Protein AF-A0A7C3CWX7-F1 (afdb_monomer)

Nearest PDB structures (foldseek):
  6ijf-assembly1_A  TM=6.729E-01  e=1.160E-02  Agrobacterium tumefaciens

Radius of gyration: 25.54 Å; Cα contacts (8 Å, |Δi|>4): 109; chains: 1; bounding box: 29×78×68 Å

Sequence (127 aa):
MKTLGSKLLATCVVAGALAASPVQAANEISSYSVKDLLGSCMEGANDAREGAIDELVCDQYIRGVTDAVIALEMDKGLCLPKADDARSGDLSRAFIKWVYEDFERRSLPAGRGVMEMLMDKFACPAK

Foldseek 3Di:
DDDDDDDDDDDDDPPPDPPVDPVVVVPPLDPAFLLNLLVLLVLLVDPHPCNVVSVVVNL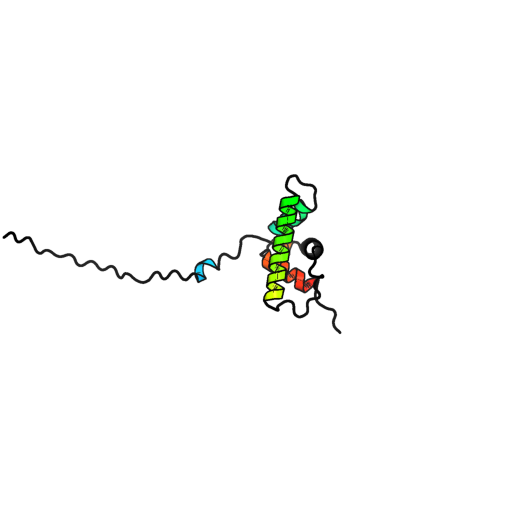CVLVVLVVVCVVVVVCVQFQADDPDPCRSVVLSVLLNVQCVVDVVRRGHHNSVSSVVSRCVPGGDDDD

Secondary structure (DSSP, 8-state):
---------------------GGGGGG---S-BHHHHHHHHHHTTTT-TTHHHHHHHHHHHHHHHHHHHHHTTTTTTB-PPPSSTHHHHHHHHHHHHHHHH-GGGGGSBHHHHHHHHHHHHSBPPP-

Mean predicted aligned error: 12.3 Å

Structure (mmCIF, N/CA/C/O backbone):
data_AF-A0A7C3CWX7-F1
#
_entry.id   AF-A0A7C3CWX7-F1
#
loop_
_atom_site.group_PDB
_atom_site.id
_atom_site.type_symbol
_atom_site.label_atom_id
_atom_site.label_alt_id
_atom_site.label_comp_id
_atom_site.label_asym_id
_atom_site.label_entity_id
_atom_site.label_seq_id
_atom_site.pdbx_PDB_ins_code
_atom_site.Cartn_x
_atom_site.Cartn_y
_atom_site.Cartn_z
_atom_site.occupancy
_atom_site.B_iso_or_equiv
_atom_site.auth_seq_id
_atom_site.auth_comp_id
_atom_site.auth_asym_id
_atom_site.auth_atom_id
_atom_site.pdbx_PDB_model_num
ATOM 1 N N . MET A 1 1 ? -15.930 -64.089 -46.802 1.00 44.16 1 MET A N 1
ATOM 2 C CA . MET A 1 1 ? -14.908 -64.965 -46.184 1.00 44.16 1 MET A CA 1
ATOM 3 C C . MET A 1 1 ? -13.562 -64.261 -46.209 1.00 44.16 1 MET A C 1
ATOM 5 O O . MET A 1 1 ? -13.069 -64.005 -47.298 1.00 44.16 1 MET A O 1
ATOM 9 N N . LYS A 1 2 ? -13.013 -63.930 -45.034 1.00 38.97 2 LYS A N 1
ATOM 10 C CA . LYS A 1 2 ? -11.575 -63.868 -44.708 1.00 38.97 2 LYS A CA 1
ATOM 11 C C . LYS A 1 2 ? -11.458 -63.519 -43.221 1.00 38.97 2 LYS A C 1
ATOM 13 O O . LYS A 1 2 ? -11.711 -62.394 -42.811 1.00 38.97 2 LYS A O 1
ATOM 18 N N . THR A 1 3 ? -11.166 -64.542 -42.431 1.00 42.62 3 THR A N 1
ATOM 19 C CA . THR A 1 3 ? -10.856 -64.499 -41.003 1.00 42.62 3 THR A CA 1
ATOM 20 C C . THR A 1 3 ? -9.369 -64.201 -40.817 1.00 42.62 3 THR A C 1
ATOM 22 O O . THR A 1 3 ? -8.524 -64.966 -41.268 1.00 42.62 3 THR A O 1
ATOM 25 N N . LEU A 1 4 ? -9.055 -63.113 -40.122 1.00 48.34 4 LEU A N 1
ATOM 26 C CA . LEU A 1 4 ? -7.789 -62.859 -39.428 1.00 48.34 4 LEU A CA 1
ATOM 27 C C . LEU A 1 4 ? -8.209 -62.229 -38.094 1.00 48.34 4 LEU A C 1
ATOM 29 O O . LEU A 1 4 ? -9.064 -61.357 -38.090 1.00 48.34 4 LEU A O 1
ATOM 33 N N . GLY A 1 5 ? -7.730 -62.595 -36.920 1.00 38.94 5 GLY A N 1
ATOM 34 C CA . GLY A 1 5 ? -6.618 -63.434 -36.515 1.00 38.94 5 GLY A CA 1
ATOM 35 C C . GLY A 1 5 ? -6.373 -63.019 -35.068 1.00 38.94 5 GLY A C 1
ATOM 36 O O . GLY A 1 5 ? -6.011 -61.877 -34.809 1.00 38.94 5 GLY A O 1
ATOM 37 N N . SER A 1 6 ? -6.686 -63.904 -34.126 1.00 49.53 6 SER A N 1
ATOM 38 C CA . SER A 1 6 ? -6.530 -63.658 -32.693 1.00 49.53 6 SER A CA 1
ATOM 39 C C . SER A 1 6 ? -5.045 -63.634 -32.332 1.00 49.53 6 SER A C 1
ATOM 41 O O . SER A 1 6 ? -4.347 -64.594 -32.661 1.00 49.53 6 SER A O 1
ATOM 43 N N . LYS A 1 7 ? -4.573 -62.573 -31.664 1.00 50.72 7 LYS A N 1
ATOM 44 C CA . LYS A 1 7 ? -3.425 -62.590 -30.742 1.00 50.72 7 LYS A CA 1
ATOM 45 C C . LYS A 1 7 ? -3.435 -61.343 -29.845 1.00 50.72 7 LYS A C 1
ATOM 47 O O . LYS A 1 7 ? -3.640 -60.228 -30.308 1.00 50.72 7 LYS A O 1
ATOM 52 N N . LEU A 1 8 ? -3.260 -61.623 -28.555 1.00 49.69 8 LEU A N 1
ATOM 53 C CA . LEU A 1 8 ? -3.287 -60.763 -27.372 1.00 49.69 8 LEU A CA 1
ATOM 54 C C . LEU A 1 8 ? -2.468 -59.468 -27.483 1.00 49.69 8 LEU A C 1
ATOM 56 O O . LEU A 1 8 ? -1.374 -59.491 -28.036 1.00 49.69 8 LEU A O 1
ATOM 60 N N . LEU A 1 9 ? -2.904 -58.436 -26.749 1.00 51.16 9 LEU A N 1
ATOM 61 C CA . LEU A 1 9 ? -2.094 -57.812 -25.691 1.00 51.16 9 LEU A CA 1
ATOM 62 C C . LEU A 1 9 ? -2.991 -56.970 -24.773 1.00 51.16 9 LEU A C 1
ATOM 64 O O . LEU A 1 9 ? -3.522 -55.932 -25.157 1.00 51.16 9 LEU A O 1
ATOM 68 N N . ALA A 1 10 ? -3.172 -57.470 -23.552 1.00 54.16 10 ALA A N 1
ATOM 69 C CA . ALA A 1 10 ? -3.658 -56.696 -22.427 1.00 54.16 10 ALA A CA 1
ATOM 70 C C . ALA A 1 10 ? -2.518 -55.790 -21.947 1.00 54.16 10 ALA A C 1
ATOM 72 O O . ALA A 1 10 ? -1.477 -56.296 -21.531 1.00 54.16 10 ALA A O 1
ATOM 73 N N . THR A 1 11 ? -2.735 -54.476 -21.964 1.00 50.91 11 THR A N 1
ATOM 74 C CA . THR A 1 11 ? -1.889 -53.519 -21.247 1.00 50.91 11 THR A CA 1
ATOM 75 C C . THR A 1 11 ? -2.793 -52.495 -20.575 1.00 50.91 11 THR A C 1
ATOM 77 O O . THR A 1 11 ? -3.509 -51.745 -21.235 1.00 50.91 11 THR A O 1
ATOM 80 N N . CYS A 1 12 ? -2.786 -52.519 -19.244 1.00 50.12 12 CYS A N 1
ATOM 81 C CA . CYS A 1 12 ? -3.441 -51.555 -18.376 1.00 50.12 12 CYS A CA 1
ATOM 82 C C . CYS A 1 12 ? -2.984 -50.126 -18.687 1.00 50.12 12 CYS A C 1
ATOM 84 O O . CYS A 1 12 ? -1.791 -49.841 -18.620 1.00 50.12 12 CYS A O 1
ATOM 86 N N . VAL A 1 13 ? -3.931 -49.207 -18.863 1.00 50.81 13 VAL A N 1
ATOM 87 C CA . VAL A 1 13 ? -3.755 -47.830 -18.397 1.00 50.81 13 VAL A CA 1
ATOM 88 C C . VAL A 1 13 ? -4.991 -47.490 -17.582 1.00 50.81 13 VAL A C 1
ATOM 90 O O . VAL A 1 13 ? -6.083 -47.297 -18.110 1.00 50.81 13 VAL A O 1
ATOM 93 N N . VAL A 1 14 ? -4.811 -47.479 -16.264 1.00 53.41 14 VAL A N 1
ATOM 94 C CA . VAL A 1 14 ? -5.738 -46.837 -15.338 1.00 53.41 14 VAL A CA 1
ATOM 95 C C . VAL A 1 14 ? -5.737 -45.360 -15.722 1.00 53.41 14 VAL A C 1
ATOM 97 O O . VAL A 1 14 ? -4.777 -44.650 -15.434 1.00 53.41 14 VAL A O 1
ATOM 100 N N . ALA A 1 15 ? -6.779 -44.898 -16.414 1.00 52.50 15 ALA A N 1
ATOM 101 C CA . ALA A 1 15 ? -7.043 -43.476 -16.599 1.00 52.50 15 ALA A CA 1
ATOM 102 C C . ALA A 1 15 ? -7.540 -42.911 -15.258 1.00 52.50 15 ALA A C 1
ATOM 104 O O . ALA A 1 15 ? -8.724 -42.654 -15.053 1.00 52.50 15 ALA A O 1
ATOM 105 N N . GLY A 1 16 ? -6.615 -42.836 -14.300 1.00 47.34 16 GLY A N 1
ATOM 106 C CA . GLY A 1 16 ? -6.794 -42.163 -13.028 1.00 47.34 16 GLY A CA 1
ATOM 107 C C . GLY A 1 16 ? -6.897 -40.667 -13.280 1.00 47.34 16 GLY A C 1
ATOM 108 O O . GLY A 1 16 ? -6.064 -40.081 -13.967 1.00 47.34 16 GLY A O 1
ATOM 109 N N . ALA A 1 17 ? -7.968 -40.093 -12.748 1.00 55.59 17 ALA A N 1
ATOM 110 C CA . ALA A 1 17 ? -8.336 -38.694 -12.804 1.00 55.59 17 ALA A CA 1
ATOM 111 C C . ALA A 1 17 ? -7.153 -37.722 -12.652 1.00 55.59 17 ALA A C 1
ATOM 113 O O . ALA A 1 17 ? -6.474 -37.704 -11.628 1.00 55.59 17 ALA A O 1
ATOM 114 N N . LEU A 1 18 ? -7.012 -36.820 -13.621 1.00 49.81 18 LEU A N 1
ATOM 115 C CA . LEU A 1 18 ? -6.449 -35.494 -13.390 1.00 49.81 18 LEU A CA 1
ATOM 116 C C . LEU A 1 18 ? -7.595 -34.491 -13.500 1.00 49.81 18 LEU A C 1
ATOM 118 O O . LEU A 1 18 ? -7.719 -33.745 -14.466 1.00 49.81 18 LEU A O 1
ATOM 122 N N . ALA A 1 19 ? -8.467 -34.504 -12.491 1.00 53.00 19 ALA A N 1
ATOM 123 C CA . ALA A 1 19 ? -9.223 -33.312 -12.152 1.00 53.00 19 ALA A CA 1
ATOM 124 C C . ALA A 1 19 ? -8.200 -32.303 -11.613 1.00 53.00 19 ALA A C 1
ATOM 126 O O . ALA A 1 19 ? -7.874 -32.303 -10.428 1.00 53.00 19 ALA A O 1
ATOM 127 N N . ALA A 1 20 ? -7.613 -31.511 -12.509 1.00 51.25 20 ALA A N 1
ATOM 128 C CA . ALA A 1 20 ? -6.842 -30.344 -12.121 1.00 51.25 20 ALA A CA 1
ATOM 129 C C . ALA A 1 20 ? -7.819 -29.359 -11.470 1.00 51.25 20 ALA A C 1
ATOM 131 O O . ALA A 1 20 ? -8.546 -28.633 -12.147 1.00 51.25 20 ALA A O 1
ATOM 132 N N . SER A 1 21 ? -7.898 -29.410 -10.143 1.00 51.78 21 SER A N 1
ATOM 133 C CA . SER A 1 21 ? -8.645 -28.450 -9.346 1.00 51.78 21 SER A CA 1
ATOM 134 C C . SER A 1 21 ? -8.143 -27.035 -9.672 1.00 51.78 21 SER A C 1
ATOM 136 O O . SER A 1 21 ? -6.937 -26.796 -9.571 1.00 51.78 21 SER A O 1
ATOM 138 N N . PRO A 1 22 ? -9.022 -26.062 -9.979 1.00 55.78 22 PRO A N 1
ATOM 139 C CA . PRO A 1 22 ? -8.624 -24.662 -10.182 1.00 55.78 22 PRO A CA 1
ATOM 140 C C . PRO A 1 22 ? -7.982 -24.035 -8.928 1.00 55.78 22 PRO A C 1
ATOM 142 O O . PRO A 1 22 ? -7.383 -22.969 -8.995 1.00 55.78 22 PRO A O 1
ATOM 145 N N . VAL A 1 23 ? -8.055 -24.727 -7.788 1.00 50.06 23 VAL A N 1
ATOM 146 C CA . VAL A 1 23 ? -7.429 -24.355 -6.515 1.00 50.06 23 VAL A CA 1
ATOM 147 C C . VAL A 1 23 ? -5.894 -24.383 -6.576 1.00 50.06 23 VAL A C 1
ATOM 149 O O . VAL A 1 23 ? -5.256 -23.595 -5.885 1.00 50.06 23 VAL A O 1
ATOM 152 N N . GLN A 1 24 ? -5.272 -25.217 -7.421 1.00 43.84 24 GLN A N 1
ATOM 153 C CA . GLN A 1 24 ? -3.803 -25.274 -7.508 1.00 43.84 24 GLN A CA 1
ATOM 154 C C . GLN A 1 24 ? -3.169 -24.042 -8.181 1.00 43.84 24 GLN A C 1
ATOM 156 O O . GLN A 1 24 ? -1.980 -23.812 -7.992 1.00 43.84 24 GLN A O 1
ATOM 161 N N . ALA A 1 25 ? -3.939 -23.230 -8.915 1.00 48.31 25 ALA A N 1
ATOM 162 C CA . ALA A 1 25 ? -3.448 -21.991 -9.527 1.00 48.31 25 ALA A CA 1
ATOM 163 C C . ALA A 1 25 ? -3.489 -20.780 -8.573 1.00 48.31 25 ALA A C 1
ATOM 165 O O . ALA A 1 25 ? -2.925 -19.737 -8.883 1.00 48.31 25 ALA A O 1
ATOM 166 N N . ALA A 1 26 ? -4.134 -20.908 -7.408 1.00 47.81 26 ALA A N 1
ATOM 167 C CA . ALA A 1 26 ? -4.262 -19.822 -6.436 1.00 47.81 26 ALA A CA 1
ATOM 168 C C . ALA A 1 26 ? -3.060 -19.700 -5.477 1.00 47.81 26 ALA A C 1
ATOM 170 O O . ALA A 1 26 ? -3.045 -18.801 -4.641 1.00 47.81 26 ALA A O 1
ATOM 171 N N . ASN A 1 27 ? -2.072 -20.603 -5.566 1.00 43.38 27 ASN A N 1
ATOM 172 C CA . ASN A 1 27 ? -0.959 -20.683 -4.611 1.00 43.38 27 ASN A CA 1
ATOM 173 C C . ASN A 1 27 ? 0.363 -20.071 -5.115 1.00 43.38 27 ASN A C 1
ATOM 175 O O . ASN A 1 27 ? 1.362 -20.100 -4.400 1.00 43.38 27 ASN A O 1
ATOM 179 N N . GLU A 1 28 ? 0.374 -19.486 -6.315 1.00 48.59 28 GLU A N 1
ATOM 180 C CA . GLU A 1 28 ? 1.396 -18.511 -6.707 1.00 48.59 28 GLU A CA 1
ATOM 181 C C . GLU A 1 28 ? 1.045 -17.199 -5.989 1.00 48.59 28 GLU A C 1
ATOM 183 O O . GLU A 1 28 ? 0.368 -16.324 -6.529 1.00 48.59 28 GLU A O 1
ATOM 188 N N . ILE A 1 29 ? 1.427 -17.099 -4.711 1.00 55.47 29 ILE A N 1
ATOM 189 C CA . ILE A 1 29 ? 1.444 -15.830 -3.979 1.00 55.47 29 ILE A CA 1
ATOM 190 C C . ILE A 1 29 ? 2.275 -14.883 -4.843 1.00 55.47 29 ILE A C 1
ATOM 192 O O . ILE A 1 29 ? 3.481 -15.080 -4.960 1.00 55.47 29 ILE A O 1
ATOM 196 N N . SER A 1 30 ? 1.601 -13.940 -5.510 1.00 66.94 30 SER A N 1
ATOM 197 C CA . SER A 1 30 ? 2.183 -13.013 -6.482 1.00 66.94 30 SER A CA 1
ATOM 198 C C . SER A 1 30 ? 3.601 -12.601 -6.088 1.00 66.94 30 SER A C 1
ATOM 200 O O . SER A 1 30 ? 3.812 -12.104 -4.981 1.00 66.94 30 SER A O 1
ATOM 202 N N . SER A 1 31 ? 4.565 -12.769 -6.998 1.00 81.50 31 SER A N 1
ATOM 203 C CA . SER A 1 31 ? 5.941 -12.297 -6.801 1.00 81.50 31 SER A CA 1
ATOM 204 C C . SER A 1 31 ? 6.033 -10.772 -6.674 1.00 81.50 31 SER A C 1
ATOM 206 O O . SER A 1 31 ? 7.114 -10.250 -6.423 1.00 81.50 31 SER A O 1
ATOM 208 N N . TYR A 1 32 ? 4.915 -10.062 -6.871 1.00 92.56 32 TYR A N 1
ATOM 209 C CA . TYR A 1 32 ? 4.814 -8.620 -6.734 1.00 92.56 32 TYR A CA 1
ATOM 210 C C . TYR A 1 32 ? 4.919 -8.204 -5.263 1.00 92.56 32 TYR A C 1
ATOM 212 O O . TYR A 1 32 ? 4.023 -8.436 -4.440 1.00 92.56 32 TYR A O 1
ATOM 220 N N . SER A 1 33 ? 6.048 -7.592 -4.934 1.00 96.44 33 SER A N 1
ATOM 221 C CA . SER A 1 33 ? 6.440 -7.227 -3.578 1.00 96.44 33 SER A CA 1
ATOM 222 C C . SER A 1 33 ? 6.149 -5.761 -3.259 1.00 96.44 33 SER A C 1
ATOM 224 O O . SER A 1 33 ? 5.931 -4.928 -4.140 1.00 96.44 33 SER A O 1
ATOM 226 N N . VAL A 1 34 ? 6.203 -5.409 -1.974 1.00 97.19 34 VAL A N 1
ATOM 227 C CA . VAL A 1 34 ? 6.176 -4.015 -1.508 1.00 97.19 34 VAL A CA 1
ATOM 228 C C . VAL A 1 34 ? 7.274 -3.188 -2.172 1.00 97.19 34 VAL A C 1
ATOM 230 O O . VAL A 1 34 ? 7.052 -2.016 -2.456 1.00 97.19 34 VAL A O 1
ATOM 233 N N . LYS A 1 35 ? 8.444 -3.777 -2.451 1.00 96.50 35 LYS A N 1
ATOM 234 C CA . LYS A 1 35 ? 9.516 -3.105 -3.193 1.00 96.50 35 LYS A CA 1
ATOM 235 C C . LYS A 1 35 ? 9.076 -2.708 -4.605 1.00 96.50 35 LYS A C 1
ATOM 237 O O . LYS A 1 35 ? 9.362 -1.587 -5.017 1.00 96.50 35 LYS A O 1
ATOM 242 N N . ASP A 1 36 ? 8.404 -3.606 -5.319 1.00 95.44 36 ASP A N 1
ATOM 243 C CA . ASP A 1 36 ? 7.967 -3.368 -6.701 1.00 95.44 36 ASP A CA 1
ATOM 244 C C . ASP A 1 36 ? 6.875 -2.292 -6.748 1.00 95.44 36 ASP A C 1
ATOM 246 O O . ASP A 1 36 ? 6.943 -1.354 -7.546 1.00 95.44 36 ASP A O 1
ATOM 250 N N . LEU A 1 37 ? 5.926 -2.361 -5.808 1.00 95.69 37 LEU A N 1
ATOM 251 C CA . LEU A 1 37 ? 4.901 -1.334 -5.653 1.00 95.69 37 LEU A CA 1
ATOM 252 C C . LEU A 1 37 ? 5.502 0.022 -5.261 1.00 95.69 37 LEU A C 1
ATOM 254 O O . LEU A 1 37 ? 5.144 1.036 -5.853 1.00 95.69 37 LEU A O 1
ATOM 258 N N . LEU A 1 38 ? 6.444 0.051 -4.310 1.00 95.44 38 LEU A N 1
ATOM 259 C CA . LEU A 1 38 ? 7.138 1.279 -3.909 1.00 95.44 38 LEU A CA 1
ATOM 260 C C . LEU A 1 38 ? 7.844 1.934 -5.101 1.00 95.44 38 LEU A C 1
ATOM 262 O O . LEU A 1 38 ? 7.784 3.153 -5.222 1.00 95.44 38 LEU A O 1
ATOM 266 N N . GLY A 1 39 ? 8.480 1.139 -5.968 1.00 93.06 39 GLY A N 1
ATOM 267 C CA . GLY A 1 39 ? 9.096 1.633 -7.200 1.00 93.06 39 GLY A CA 1
ATOM 268 C C . GLY A 1 39 ? 8.099 2.411 -8.054 1.00 93.06 39 GLY A C 1
ATOM 269 O O . GLY A 1 39 ? 8.337 3.578 -8.341 1.00 93.06 39 GLY A O 1
ATOM 270 N N . SER A 1 40 ? 6.939 1.815 -8.342 1.00 92.62 40 SER A N 1
ATOM 271 C CA . SER A 1 40 ? 5.871 2.473 -9.117 1.00 92.62 40 SER A CA 1
ATOM 272 C C . SER A 1 40 ? 5.392 3.769 -8.443 1.00 92.62 40 SER A C 1
ATOM 274 O O . SER A 1 40 ? 5.276 4.815 -9.072 1.00 92.62 40 SER A O 1
ATOM 276 N N . CYS A 1 41 ? 5.188 3.739 -7.123 1.00 91.81 41 CYS A N 1
ATOM 277 C CA . CYS A 1 41 ? 4.721 4.905 -6.371 1.00 91.81 41 CYS A CA 1
ATOM 278 C C . CYS A 1 41 ? 5.743 6.055 -6.309 1.00 91.81 41 CYS A C 1
ATOM 280 O O . CYS A 1 41 ? 5.360 7.214 -6.170 1.00 91.81 41 CYS A O 1
ATOM 282 N N . MET A 1 42 ? 7.041 5.751 -6.371 1.00 90.06 42 MET 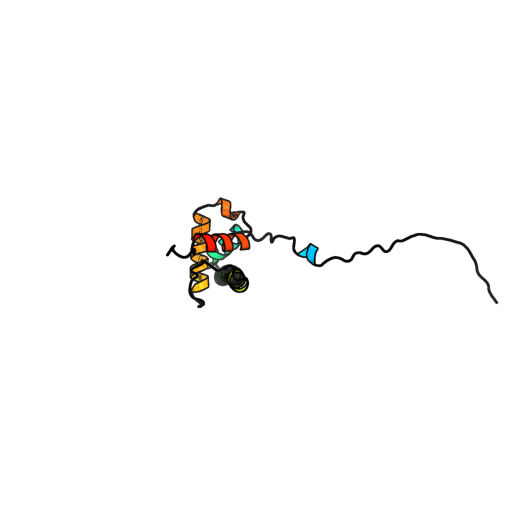A N 1
ATOM 283 C CA . MET A 1 42 ? 8.106 6.755 -6.377 1.00 90.06 42 MET A CA 1
ATOM 284 C C . MET A 1 42 ? 8.374 7.310 -7.773 1.00 90.06 42 MET A C 1
ATOM 286 O O . MET A 1 42 ? 8.557 8.517 -7.911 1.00 90.06 42 MET A O 1
ATOM 290 N N . GLU A 1 43 ? 8.406 6.449 -8.790 1.00 80.00 43 GLU A N 1
ATOM 291 C CA . GLU A 1 43 ? 8.612 6.863 -10.179 1.00 80.00 43 GLU A CA 1
ATOM 292 C C . GLU A 1 43 ? 7.416 7.650 -10.710 1.00 80.00 43 GLU A C 1
ATOM 294 O O . GLU A 1 43 ? 7.626 8.596 -11.451 1.00 80.00 43 GLU A O 1
ATOM 299 N N . GLY A 1 44 ? 6.190 7.366 -10.256 1.00 69.12 44 GLY A N 1
ATOM 300 C CA . GLY A 1 44 ? 5.034 8.220 -10.544 1.00 69.12 44 GLY A CA 1
ATOM 301 C C . GLY A 1 44 ? 5.083 9.594 -9.868 1.00 69.12 44 GLY A C 1
ATOM 302 O O . GLY A 1 44 ? 4.542 10.566 -10.381 1.00 69.12 44 GLY A O 1
ATOM 303 N N . ALA A 1 45 ? 5.776 9.704 -8.731 1.00 61.88 45 ALA A N 1
AT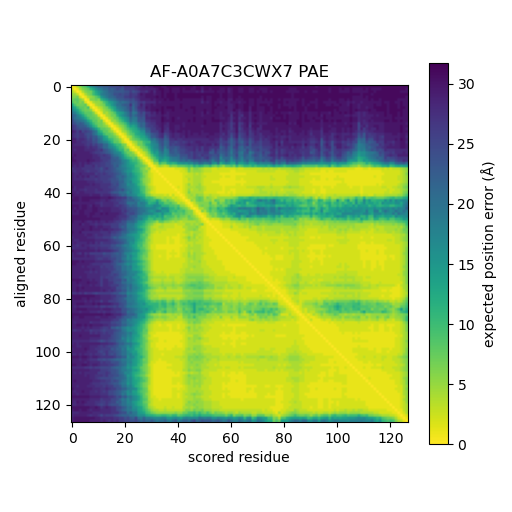OM 304 C CA . ALA A 1 45 ? 5.951 10.9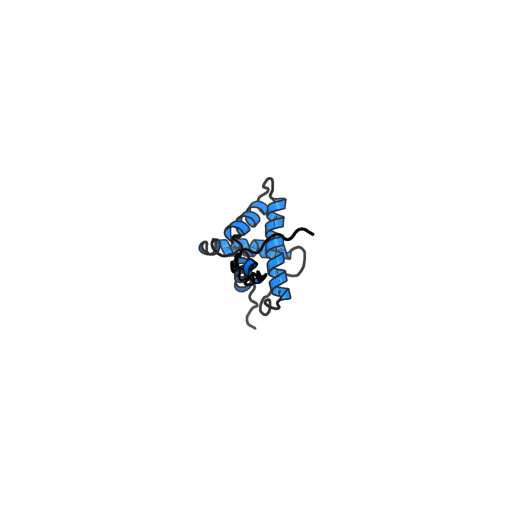69 -8.016 1.00 61.88 45 ALA A CA 1
ATOM 305 C C . ALA A 1 45 ? 7.107 11.830 -8.563 1.00 61.88 45 ALA A C 1
ATOM 307 O O . ALA A 1 45 ? 7.230 13.001 -8.196 1.00 61.88 45 ALA A O 1
ATOM 308 N N . ASN A 1 46 ? 7.956 11.260 -9.418 1.00 63.25 46 ASN A N 1
ATOM 309 C CA . ASN A 1 46 ? 8.988 11.970 -10.158 1.00 63.25 46 ASN A CA 1
ATOM 310 C C . ASN A 1 46 ? 8.489 12.116 -11.601 1.00 63.25 46 ASN A C 1
ATOM 312 O O . ASN A 1 46 ? 7.871 11.203 -12.114 1.00 63.25 46 ASN A O 1
ATOM 316 N N . ASP A 1 47 ? 8.732 13.235 -12.283 1.00 65.00 47 ASP A N 1
ATOM 317 C CA . ASP A 1 47 ? 8.314 13.451 -13.687 1.00 65.00 47 ASP A CA 1
ATOM 318 C C . ASP A 1 47 ? 9.140 12.578 -14.667 1.00 65.00 47 ASP A C 1
ATOM 320 O O . ASP A 1 47 ? 9.852 13.056 -15.553 1.00 65.00 47 ASP A O 1
ATOM 324 N N . ALA A 1 48 ? 9.163 11.270 -14.416 1.00 67.94 48 ALA A N 1
ATOM 325 C CA . ALA A 1 48 ? 9.848 10.260 -15.184 1.00 67.94 48 ALA A CA 1
ATOM 326 C C . ALA A 1 48 ? 9.143 10.090 -16.529 1.00 67.94 48 ALA A C 1
ATOM 328 O O . ALA A 1 48 ? 7.955 10.364 -16.690 1.00 67.94 48 ALA A O 1
ATOM 329 N N . ARG A 1 49 ? 9.880 9.583 -17.519 1.00 70.56 49 ARG A N 1
ATOM 330 C CA . ARG A 1 49 ? 9.377 9.411 -18.890 1.00 70.56 49 ARG A CA 1
ATOM 331 C C . ARG A 1 49 ? 8.086 8.587 -18.962 1.00 70.56 49 ARG A C 1
ATOM 333 O O . ARG A 1 49 ? 7.255 8.847 -19.823 1.00 70.56 49 ARG A O 1
ATOM 340 N N . GLU A 1 50 ? 7.945 7.631 -18.048 1.00 74.56 50 GLU A N 1
ATOM 341 C CA . GLU A 1 50 ? 6.773 6.767 -17.893 1.00 74.56 50 GLU A CA 1
ATOM 342 C C . GLU A 1 50 ? 6.017 7.058 -16.576 1.00 74.56 50 GLU A C 1
ATOM 344 O O . GLU A 1 50 ? 5.177 6.267 -16.159 1.00 74.56 50 GLU A O 1
ATOM 349 N N . GLY A 1 51 ? 6.273 8.205 -15.929 1.00 75.50 51 GLY A N 1
ATOM 350 C CA . GLY A 1 51 ? 5.768 8.537 -14.590 1.00 75.50 51 GLY A CA 1
ATOM 351 C C . GLY A 1 51 ? 4.243 8.488 -14.489 1.00 75.50 51 GLY A C 1
ATOM 352 O O . GLY A 1 51 ? 3.706 7.960 -13.526 1.00 75.50 51 GLY A O 1
ATOM 353 N N . ALA A 1 52 ? 3.521 8.898 -15.535 1.00 79.75 52 ALA A N 1
ATOM 354 C CA . ALA A 1 52 ? 2.061 8.776 -15.569 1.00 79.75 52 ALA A CA 1
ATOM 355 C C . ALA A 1 52 ? 1.565 7.312 -15.555 1.00 79.75 52 ALA A C 1
ATOM 357 O O . ALA A 1 52 ? 0.480 7.028 -15.049 1.00 79.75 52 ALA A O 1
ATOM 358 N N . ILE A 1 53 ? 2.335 6.375 -16.121 1.00 85.88 53 ILE A N 1
ATOM 359 C CA . ILE A 1 53 ? 2.015 4.941 -16.082 1.00 85.88 53 ILE A CA 1
ATOM 360 C C . ILE A 1 53 ? 2.323 4.388 -14.692 1.00 85.88 53 ILE A C 1
ATOM 362 O O . ILE A 1 53 ? 1.497 3.669 -14.135 1.00 85.88 53 ILE A O 1
ATOM 366 N N . ASP A 1 54 ? 3.469 4.743 -14.119 1.00 86.94 54 ASP A N 1
ATOM 367 C CA . ASP A 1 54 ? 3.884 4.268 -12.797 1.00 86.94 54 ASP A CA 1
ATOM 368 C C . ASP A 1 54 ? 2.977 4.809 -11.677 1.00 86.94 54 ASP A C 1
ATOM 370 O O . ASP A 1 54 ? 2.580 4.059 -10.779 1.00 86.94 54 ASP A O 1
ATOM 374 N N . GLU A 1 55 ? 2.551 6.073 -11.781 1.00 85.31 55 GLU A N 1
ATOM 375 C CA . GLU A 1 55 ? 1.527 6.677 -10.921 1.00 85.31 55 GLU A CA 1
ATOM 376 C C . GLU A 1 55 ? 0.212 5.898 -11.028 1.00 85.31 55 GLU A C 1
ATOM 378 O O . GLU A 1 55 ? -0.336 5.464 -10.013 1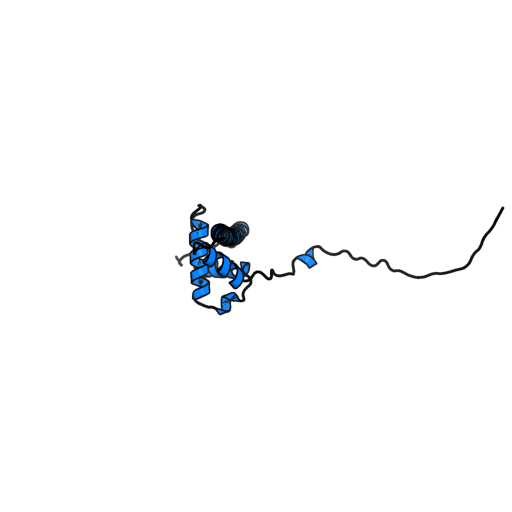.00 85.31 55 GLU A O 1
ATOM 383 N N . LEU A 1 56 ? -0.251 5.624 -12.254 1.00 89.00 56 LEU A N 1
ATOM 384 C CA . LEU A 1 56 ? -1.466 4.847 -12.485 1.00 89.00 56 LEU A CA 1
ATOM 385 C C . LEU A 1 56 ? -1.362 3.429 -11.903 1.00 89.00 56 LEU A C 1
ATOM 387 O O . LEU A 1 56 ? -2.326 2.937 -11.316 1.00 89.00 56 LEU A O 1
ATOM 391 N N . VAL A 1 57 ? -0.217 2.759 -12.051 1.00 91.25 57 VAL A N 1
ATOM 392 C CA . VAL A 1 57 ? 0.014 1.418 -11.493 1.00 91.25 57 VAL A CA 1
ATOM 393 C C . VAL A 1 57 ? -0.051 1.450 -9.969 1.00 91.25 57 VAL A C 1
ATOM 395 O O . VAL A 1 57 ? -0.753 0.624 -9.380 1.00 91.25 57 VAL A O 1
ATOM 398 N N . CYS A 1 58 ? 0.639 2.397 -9.329 1.00 93.31 58 CYS A N 1
ATOM 399 C CA . CYS A 1 58 ? 0.616 2.551 -7.877 1.00 93.31 58 CYS A CA 1
ATOM 400 C C . CYS A 1 58 ? -0.811 2.781 -7.362 1.00 93.31 58 CYS A C 1
ATOM 402 O O . CYS A 1 58 ? -1.305 2.026 -6.516 1.00 93.31 58 CYS A O 1
ATOM 404 N N . ASP A 1 59 ? -1.492 3.779 -7.925 1.00 91.94 59 ASP A N 1
ATOM 405 C CA . ASP A 1 59 ? -2.807 4.212 -7.470 1.00 91.94 59 ASP A CA 1
ATOM 406 C C . ASP A 1 59 ? -3.860 3.123 -7.655 1.00 91.94 59 ASP A C 1
ATOM 408 O O . ASP A 1 59 ? -4.633 2.839 -6.736 1.00 91.94 59 ASP A O 1
ATOM 412 N N . GLN A 1 60 ? -3.865 2.452 -8.807 1.00 92.06 60 GLN A N 1
ATOM 413 C CA . GLN A 1 60 ? -4.843 1.405 -9.088 1.00 92.06 60 GLN A CA 1
ATOM 414 C C . GLN A 1 60 ? -4.589 0.143 -8.266 1.00 92.06 60 GLN A C 1
ATOM 416 O O . GLN A 1 60 ? -5.549 -0.514 -7.858 1.00 92.06 60 GLN A O 1
ATOM 421 N N . TYR A 1 61 ? -3.328 -0.186 -7.970 1.00 94.88 61 TYR A N 1
ATOM 422 C CA . TYR A 1 61 ? -3.014 -1.311 -7.095 1.00 94.88 61 TYR A CA 1
ATOM 423 C C . TYR A 1 61 ? -3.505 -1.052 -5.667 1.00 94.88 61 TYR A C 1
ATOM 425 O O . TYR A 1 61 ? -4.2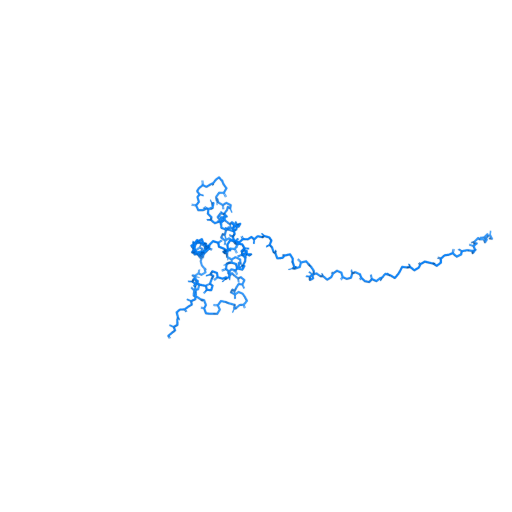19 -1.878 -5.093 1.00 94.88 61 TYR A O 1
ATOM 433 N N . ILE A 1 62 ? -3.158 0.106 -5.096 1.00 95.62 62 ILE A N 1
ATOM 434 C CA . ILE A 1 62 ? -3.558 0.478 -3.735 1.00 95.62 62 ILE A CA 1
ATOM 435 C C . ILE A 1 62 ? -5.078 0.573 -3.639 1.00 95.62 62 ILE A C 1
ATOM 437 O O . ILE A 1 62 ? -5.668 -0.038 -2.747 1.00 95.62 62 ILE A O 1
ATOM 441 N N . ARG A 1 63 ? -5.724 1.244 -4.599 1.00 93.94 63 ARG A N 1
ATOM 442 C CA . ARG A 1 63 ? -7.184 1.327 -4.674 1.00 93.94 63 ARG A CA 1
ATOM 443 C C . ARG A 1 63 ? -7.828 -0.050 -4.755 1.00 93.94 63 ARG A C 1
ATOM 445 O O . ARG A 1 63 ? -8.751 -0.314 -3.997 1.00 93.94 63 ARG A O 1
ATOM 452 N N . GLY A 1 64 ? -7.339 -0.931 -5.625 1.00 93.62 64 GLY A N 1
ATOM 453 C CA . GLY A 1 64 ? -7.894 -2.274 -5.784 1.00 93.62 64 GLY A CA 1
ATOM 454 C C . GLY A 1 64 ? -7.839 -3.091 -4.492 1.00 93.62 64 GLY A C 1
ATOM 455 O O . GLY A 1 64 ? -8.821 -3.737 -4.128 1.00 93.62 64 GLY A O 1
ATOM 456 N N . VAL A 1 65 ? -6.725 -3.020 -3.754 1.00 95.69 65 VAL A N 1
ATOM 457 C CA . VAL A 1 65 ? -6.610 -3.679 -2.443 1.00 95.69 65 VAL A CA 1
ATOM 458 C C . VAL A 1 65 ? -7.540 -3.031 -1.417 1.00 95.69 65 VAL A C 1
ATOM 460 O O . VAL A 1 65 ? -8.235 -3.745 -0.699 1.00 95.69 65 VAL A O 1
ATOM 463 N N . THR A 1 66 ? -7.600 -1.700 -1.346 1.00 95.12 66 THR A N 1
ATOM 464 C CA . THR A 1 66 ? -8.504 -0.992 -0.426 1.00 95.12 66 THR A CA 1
ATOM 465 C C . THR A 1 66 ? -9.972 -1.309 -0.705 1.00 95.12 66 THR A C 1
ATOM 467 O O . THR A 1 66 ? -10.719 -1.595 0.229 1.00 95.12 66 THR A O 1
ATOM 470 N N . ASP A 1 67 ? -10.385 -1.320 -1.970 1.00 94.50 67 ASP A N 1
ATOM 471 C CA . ASP A 1 67 ? -11.750 -1.659 -2.373 1.00 94.50 67 ASP A CA 1
ATOM 472 C C . ASP A 1 67 ? -12.076 -3.120 -2.019 1.00 94.50 67 ASP A C 1
ATOM 474 O O . ASP A 1 67 ? -13.185 -3.403 -1.569 1.00 94.50 67 ASP A O 1
ATOM 478 N N . ALA A 1 68 ? -11.108 -4.039 -2.120 1.00 94.50 68 ALA A N 1
ATOM 479 C CA . ALA A 1 68 ? -11.273 -5.413 -1.647 1.00 94.50 68 ALA A CA 1
ATOM 480 C C . ALA A 1 68 ? -11.431 -5.496 -0.117 1.00 94.50 68 ALA A C 1
ATOM 482 O O . ALA A 1 68 ? -12.303 -6.218 0.360 1.00 94.50 68 ALA A O 1
ATOM 483 N N . VAL A 1 69 ? -10.644 -4.737 0.657 1.00 94.25 69 VAL A N 1
ATOM 484 C CA . VAL A 1 69 ? -10.787 -4.658 2.126 1.00 94.25 69 VAL A CA 1
ATOM 485 C C . VAL A 1 69 ? -12.187 -4.174 2.511 1.00 94.25 69 VAL A C 1
ATOM 487 O O . VAL A 1 69 ? -12.815 -4.771 3.385 1.00 94.25 69 VAL A O 1
ATOM 490 N N . ILE A 1 70 ? -12.699 -3.142 1.835 1.00 93.56 70 ILE A N 1
ATOM 491 C CA . ILE A 1 70 ? -14.049 -2.607 2.066 1.00 93.56 70 ILE A CA 1
ATOM 492 C C . ILE A 1 70 ? -15.119 -3.630 1.659 1.00 93.56 70 ILE A C 1
ATOM 494 O O . ILE A 1 70 ? -16.040 -3.905 2.425 1.00 93.56 70 ILE A O 1
ATOM 498 N N . ALA A 1 71 ? -15.004 -4.230 0.472 1.00 94.88 71 ALA A N 1
ATOM 499 C CA . ALA A 1 71 ? -15.981 -5.197 -0.032 1.00 94.88 71 ALA A CA 1
ATOM 500 C C . ALA A 1 71 ? -16.079 -6.463 0.837 1.00 94.88 71 ALA A C 1
ATOM 502 O O . ALA A 1 71 ? -17.134 -7.092 0.893 1.00 94.88 71 ALA A O 1
ATOM 503 N N . LEU A 1 72 ? -14.991 -6.828 1.520 1.00 95.69 72 LEU A N 1
ATOM 504 C CA . LEU A 1 72 ? -14.928 -7.946 2.463 1.00 95.69 72 LEU A CA 1
ATOM 505 C C . LEU A 1 72 ? -15.287 -7.546 3.907 1.00 95.69 72 LEU A C 1
ATOM 507 O O . LEU A 1 72 ? -15.147 -8.367 4.812 1.00 95.69 72 LEU A O 1
ATOM 511 N N . GLU A 1 73 ? -15.733 -6.306 4.136 1.00 94.69 73 GLU A N 1
ATOM 512 C CA . GLU A 1 73 ? -16.038 -5.729 5.456 1.00 94.69 73 GLU A CA 1
ATOM 513 C C . GLU A 1 73 ? -14.874 -5.806 6.463 1.00 94.69 73 GLU A C 1
ATOM 515 O O . GLU A 1 73 ? -15.074 -5.859 7.684 1.00 94.69 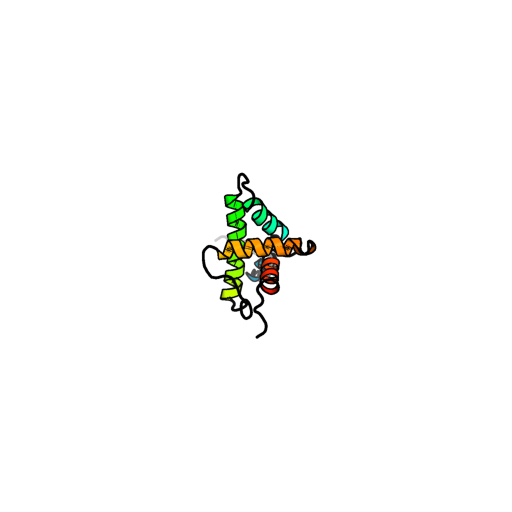73 GLU A O 1
ATOM 520 N N . MET A 1 74 ? -13.642 -5.834 5.955 1.00 92.94 74 MET A N 1
ATOM 521 C CA . MET A 1 74 ? -12.410 -5.852 6.747 1.00 92.94 74 MET A CA 1
ATOM 522 C C . MET A 1 74 ? -11.956 -4.440 7.141 1.00 92.94 74 MET A C 1
ATOM 524 O O . MET A 1 74 ? -10.998 -4.285 7.892 1.00 92.94 74 MET A O 1
ATOM 528 N N . ASP A 1 75 ? -12.649 -3.410 6.660 1.00 93.44 75 ASP A N 1
ATOM 529 C CA . ASP A 1 75 ? -12.441 -2.006 7.004 1.00 93.44 75 ASP A CA 1
ATOM 530 C C . ASP A 1 75 ? -13.074 -1.610 8.349 1.00 93.44 75 ASP A C 1
ATOM 532 O O . ASP A 1 75 ? -12.923 -0.475 8.800 1.00 93.44 75 ASP A O 1
ATOM 536 N N . LYS A 1 76 ? -13.758 -2.535 9.039 1.00 92.44 76 LYS A N 1
ATOM 537 C CA . LYS A 1 76 ? -14.310 -2.301 10.382 1.00 92.44 76 LYS A CA 1
ATOM 538 C C . LYS A 1 76 ? -13.200 -1.898 11.358 1.00 92.44 76 LYS A C 1
ATOM 540 O O . LYS A 1 76 ? -12.345 -2.701 11.714 1.00 92.44 76 LYS A O 1
ATOM 545 N N . GLY A 1 77 ? -13.263 -0.656 11.838 1.00 92.44 77 GLY A N 1
ATOM 546 C CA . GLY A 1 77 ? -12.247 -0.076 12.722 1.00 92.44 77 GLY A CA 1
ATOM 547 C C . GLY A 1 77 ? -11.179 0.743 11.995 1.00 92.44 77 GLY A C 1
ATOM 548 O O . GLY A 1 77 ? -10.290 1.275 12.658 1.00 92.44 77 GLY A O 1
ATOM 549 N N . LEU A 1 78 ? -11.287 0.889 10.672 1.00 94.44 78 LEU A N 1
ATOM 550 C CA . LEU A 1 78 ? -10.456 1.776 9.867 1.00 94.44 78 LEU A CA 1
ATOM 551 C C . LEU A 1 78 ? -11.196 3.080 9.539 1.00 94.44 78 LEU A C 1
ATOM 553 O O . LEU A 1 78 ? -12.378 3.099 9.203 1.00 94.44 78 LEU A O 1
ATOM 557 N N . CYS A 1 79 ? -10.467 4.185 9.614 1.00 93.81 79 CYS A N 1
ATOM 558 C CA . CYS A 1 79 ? -10.902 5.539 9.312 1.00 93.81 79 CYS A CA 1
ATOM 559 C C . CYS A 1 79 ? -10.263 5.969 7.985 1.00 93.81 79 CYS A C 1
ATOM 561 O O . CYS A 1 79 ? -9.385 6.831 7.937 1.00 93.81 79 CYS A O 1
ATOM 563 N N . LEU A 1 80 ? -10.681 5.301 6.907 1.00 92.69 80 LEU A N 1
ATOM 564 C CA . LEU A 1 80 ? -10.143 5.510 5.564 1.00 92.69 80 LEU A CA 1
ATOM 565 C C . LEU A 1 80 ? -10.508 6.903 5.007 1.00 92.69 80 LEU A C 1
ATOM 567 O O . LEU A 1 80 ? -11.573 7.436 5.342 1.00 92.69 80 LEU A O 1
ATOM 571 N N . PRO A 1 81 ? -9.684 7.481 4.109 1.00 89.94 81 PRO A N 1
ATOM 572 C CA . PRO A 1 81 ? -10.035 8.704 3.387 1.00 89.94 81 PRO A CA 1
ATOM 573 C C . PRO A 1 81 ? -11.352 8.556 2.608 1.00 89.94 81 PRO A C 1
ATOM 575 O O . PRO A 1 81 ? -11.793 7.443 2.297 1.00 89.94 81 PRO A O 1
ATOM 578 N N . LYS A 1 82 ? -11.998 9.676 2.259 1.00 87.56 82 LYS A N 1
ATOM 579 C CA . LYS A 1 82 ? -13.262 9.679 1.493 1.00 87.56 82 LYS A CA 1
ATOM 580 C C . LYS A 1 82 ? -13.106 8.963 0.152 1.00 87.56 82 LYS A C 1
ATOM 582 O O . LYS A 1 82 ? -12.007 8.867 -0.362 1.00 87.56 82 LYS A O 1
ATOM 587 N N . ALA A 1 83 ? -14.193 8.406 -0.382 1.00 83.38 83 ALA A N 1
ATOM 588 C CA . ALA A 1 83 ? -14.197 7.682 -1.659 1.00 83.38 83 ALA A CA 1
ATOM 589 C C . ALA A 1 83 ? -14.279 8.651 -2.844 1.00 83.38 83 ALA A C 1
ATOM 591 O O . ALA A 1 83 ? -15.263 8.654 -3.577 1.00 83.38 83 ALA A O 1
ATOM 592 N N . ASP A 1 84 ? -13.274 9.505 -2.980 1.00 83.00 84 ASP A N 1
ATOM 593 C CA . ASP A 1 84 ? -13.118 10.435 -4.092 1.00 83.00 84 ASP A CA 1
ATOM 594 C C . ASP A 1 84 ? -11.776 10.207 -4.798 1.00 83.00 84 ASP A C 1
ATOM 596 O O . ASP A 1 84 ? -10.994 9.327 -4.423 1.00 83.00 84 ASP A O 1
ATOM 600 N N . ASP A 1 85 ? -11.518 11.001 -5.833 1.00 71.88 85 ASP A N 1
ATOM 601 C CA . ASP A 1 85 ? -10.298 10.906 -6.636 1.00 71.88 85 ASP A CA 1
ATOM 602 C C . ASP A 1 85 ? -9.024 11.221 -5.826 1.00 71.88 85 ASP A C 1
ATOM 604 O O . ASP A 1 85 ? -7.927 10.874 -6.251 1.00 71.88 85 ASP A O 1
ATOM 608 N N . ALA A 1 86 ? -9.135 11.834 -4.640 1.00 78.38 86 ALA A N 1
ATOM 609 C CA . ALA A 1 86 ? -7.987 12.123 -3.781 1.00 78.38 86 ALA A CA 1
ATOM 610 C C . ALA A 1 86 ? -7.575 10.928 -2.902 1.00 78.38 86 ALA A C 1
ATOM 612 O O . ALA A 1 86 ? -6.454 10.904 -2.382 1.00 78.38 86 ALA A O 1
ATOM 613 N N . ARG A 1 87 ? -8.447 9.919 -2.748 1.00 84.12 87 ARG A N 1
ATOM 614 C CA . ARG A 1 87 ? -8.191 8.743 -1.907 1.00 84.12 87 ARG A CA 1
ATOM 615 C C . ARG A 1 87 ? -6.903 8.027 -2.285 1.00 84.12 87 ARG A C 1
ATOM 617 O O . ARG A 1 87 ? -6.121 7.710 -1.394 1.00 84.12 87 ARG A O 1
ATOM 624 N N . SER A 1 88 ? -6.707 7.728 -3.570 1.00 82.00 88 SER A N 1
ATOM 625 C CA . SER A 1 88 ? -5.541 6.963 -4.023 1.00 82.00 88 SER A CA 1
ATOM 626 C C . SER A 1 88 ? -4.259 7.718 -3.700 1.00 82.00 88 SER A C 1
ATOM 628 O O . SER A 1 88 ? -3.409 7.165 -3.015 1.00 82.00 88 SER A O 1
ATOM 630 N N . GLY A 1 89 ? -4.186 9.014 -4.012 1.00 86.69 89 GLY A N 1
ATOM 631 C CA . GLY A 1 89 ? -3.032 9.851 -3.675 1.00 86.69 89 GLY A CA 1
ATOM 632 C C . GLY A 1 89 ? -2.730 9.932 -2.169 1.00 86.69 89 GLY A C 1
ATOM 633 O O . GLY A 1 89 ? -1.564 9.904 -1.762 1.00 86.69 89 GLY A O 1
ATOM 634 N N . ASP A 1 90 ? -3.749 9.999 -1.307 1.00 91.56 90 ASP A N 1
ATOM 635 C CA . ASP A 1 90 ? -3.561 9.956 0.152 1.00 91.56 90 ASP A CA 1
ATOM 636 C C 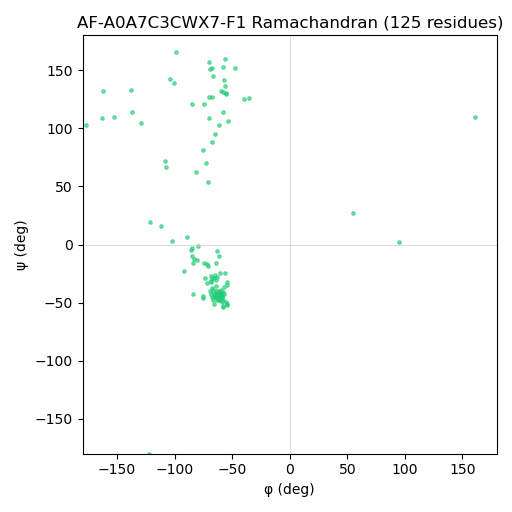. ASP A 1 90 ? -3.018 8.606 0.632 1.00 91.56 90 ASP A C 1
ATOM 638 O O . ASP A 1 90 ? -2.071 8.561 1.427 1.00 91.56 90 ASP A O 1
ATOM 642 N N . LEU A 1 91 ? -3.574 7.507 0.122 1.00 95.31 91 LEU A N 1
ATOM 643 C CA . LEU A 1 91 ? -3.150 6.153 0.462 1.00 95.31 91 LEU A CA 1
ATOM 644 C C . LEU A 1 91 ? -1.753 5.830 -0.092 1.00 95.31 91 LEU A C 1
ATOM 646 O O . LEU A 1 91 ? -0.942 5.259 0.633 1.00 95.31 91 LEU A O 1
ATOM 650 N N . SER A 1 92 ? -1.431 6.255 -1.315 1.00 94.00 92 SER A N 1
ATOM 651 C CA . SER A 1 92 ? -0.111 6.128 -1.947 1.00 94.00 92 SER A CA 1
ATOM 652 C C . SER A 1 92 ? 0.958 6.859 -1.134 1.00 94.00 92 SER A C 1
ATOM 654 O O . SER A 1 92 ? 1.999 6.289 -0.800 1.00 94.00 92 SER A O 1
ATOM 656 N N . ARG A 1 93 ? 0.685 8.092 -0.682 1.00 93.56 93 ARG A N 1
ATOM 657 C CA . ARG A 1 93 ? 1.598 8.826 0.215 1.00 93.56 93 ARG A CA 1
ATOM 658 C C . ARG A 1 93 ? 1.763 8.153 1.574 1.00 93.56 93 ARG A C 1
ATOM 660 O O . ARG A 1 93 ? 2.873 8.149 2.112 1.00 93.56 93 ARG A O 1
ATOM 667 N N . ALA A 1 94 ? 0.687 7.616 2.147 1.00 96.19 94 ALA A N 1
ATOM 668 C CA . ALA A 1 94 ? 0.754 6.867 3.399 1.00 96.19 94 ALA A CA 1
ATOM 669 C C . ALA A 1 94 ? 1.580 5.582 3.239 1.00 96.19 94 ALA A C 1
ATOM 671 O O . ALA A 1 94 ? 2.436 5.309 4.079 1.00 96.19 94 ALA A O 1
ATOM 672 N N . PHE A 1 95 ? 1.397 4.858 2.132 1.00 97.44 95 PHE A N 1
ATOM 673 C CA . PHE A 1 95 ? 2.166 3.669 1.777 1.00 97.44 95 PHE A CA 1
ATOM 674 C C . PHE A 1 95 ? 3.658 3.956 1.687 1.00 97.44 95 PHE A C 1
ATOM 676 O O . PHE A 1 95 ? 4.441 3.317 2.386 1.00 97.44 95 PHE A O 1
ATOM 683 N N . ILE A 1 96 ? 4.052 4.961 0.902 1.00 96.00 96 ILE A N 1
ATOM 684 C CA . ILE A 1 96 ? 5.457 5.349 0.757 1.00 96.00 96 ILE A CA 1
ATOM 685 C C . ILE A 1 96 ? 6.075 5.624 2.135 1.00 96.00 96 ILE A C 1
ATOM 687 O O . ILE A 1 96 ? 7.097 5.032 2.483 1.00 96.00 96 ILE A O 1
ATOM 691 N N . LYS A 1 97 ? 5.431 6.469 2.955 1.00 96.56 97 LYS A N 1
ATOM 692 C CA . LYS A 1 97 ? 5.907 6.795 4.310 1.00 96.56 97 LYS A CA 1
ATOM 693 C C . LYS A 1 97 ? 6.029 5.553 5.192 1.00 96.56 97 LYS A C 1
ATOM 695 O O . LYS A 1 97 ? 7.058 5.372 5.829 1.00 96.56 97 LYS A O 1
ATOM 700 N N . TRP A 1 98 ? 5.017 4.689 5.187 1.00 98.00 98 TRP A N 1
ATOM 701 C CA . TRP A 1 98 ? 5.002 3.447 5.956 1.00 98.00 98 TRP A CA 1
ATOM 702 C C . TRP A 1 98 ? 6.147 2.505 5.557 1.00 98.00 98 TRP A C 1
ATOM 704 O O . TRP A 1 98 ? 6.801 1.941 6.429 1.00 98.00 98 TRP A O 1
ATOM 714 N N . VAL A 1 99 ? 6.478 2.368 4.270 1.00 97.62 99 VAL A N 1
ATOM 715 C CA . VAL A 1 99 ? 7.633 1.546 3.854 1.00 97.62 99 VAL A CA 1
ATOM 716 C C . VAL A 1 99 ? 8.966 2.167 4.290 1.00 97.62 99 VAL A C 1
ATOM 718 O O . VAL A 1 99 ? 9.914 1.444 4.586 1.00 97.62 99 VAL A O 1
ATOM 721 N N . TYR A 1 100 ? 9.063 3.497 4.350 1.00 96.62 100 TYR A N 1
ATOM 722 C CA . TYR A 1 100 ? 10.280 4.187 4.796 1.00 96.62 100 TYR A CA 1
ATOM 723 C C . TYR A 1 100 ? 10.529 4.129 6.308 1.00 96.62 100 TYR A C 1
ATOM 725 O O . TYR A 1 100 ? 11.651 4.391 6.737 1.00 96.62 100 TYR A O 1
ATOM 733 N N . GLU A 1 101 ? 9.526 3.781 7.113 1.00 97.94 101 GLU A N 1
ATOM 734 C CA . GLU A 1 101 ? 9.696 3.576 8.557 1.00 97.94 101 GLU A CA 1
ATOM 735 C C . GLU A 1 101 ? 10.423 2.265 8.890 1.00 97.94 101 GLU A C 1
ATOM 737 O O . GLU A 1 101 ? 11.096 2.188 9.915 1.00 97.94 101 GLU A O 1
ATOM 742 N N . ASP A 1 102 ? 10.297 1.245 8.037 1.00 97.69 102 ASP A N 1
ATOM 743 C CA . ASP A 1 102 ? 10.944 -0.056 8.210 1.00 97.69 102 ASP A CA 1
ATOM 744 C C . ASP A 1 102 ? 11.173 -0.725 6.849 1.00 97.69 102 ASP A C 1
ATOM 746 O O . ASP A 1 102 ? 10.246 -1.181 6.174 1.00 97.69 102 ASP A O 1
ATOM 750 N N . PHE A 1 103 ? 12.442 -0.800 6.448 1.00 94.19 103 PHE A N 1
ATOM 751 C CA . PHE A 1 103 ? 12.832 -1.311 5.140 1.00 94.19 103 PHE A CA 1
ATOM 752 C C . PHE A 1 103 ? 12.658 -2.822 4.980 1.00 94.19 103 PHE A C 1
ATOM 754 O O . PHE A 1 103 ? 12.573 -3.280 3.837 1.00 94.19 103 PHE A O 1
ATOM 761 N N . GLU A 1 104 ? 12.544 -3.590 6.066 1.00 96.44 104 GLU A N 1
ATOM 762 C CA . GLU A 1 104 ? 12.302 -5.036 5.991 1.00 96.44 104 GLU A CA 1
ATOM 763 C C . GLU A 1 104 ? 10.931 -5.338 5.364 1.00 96.44 104 GLU A C 1
ATOM 765 O O . GLU A 1 104 ? 10.759 -6.343 4.662 1.00 96.44 104 GLU A O 1
ATOM 770 N N . ARG A 1 105 ? 9.981 -4.395 5.485 1.00 96.62 105 ARG A N 1
ATOM 771 C CA . ARG A 1 105 ? 8.648 -4.444 4.858 1.00 96.62 105 ARG A CA 1
ATOM 772 C C . ARG A 1 105 ? 8.706 -4.599 3.339 1.00 96.62 105 ARG A C 1
ATOM 774 O O . ARG A 1 105 ? 7.770 -5.129 2.751 1.00 96.62 105 ARG A O 1
ATOM 781 N N . ARG A 1 106 ? 9.804 -4.195 2.685 1.00 96.25 106 ARG A N 1
ATOM 782 C CA . ARG A 1 106 ? 9.990 -4.302 1.223 1.00 96.25 106 ARG A CA 1
ATOM 783 C C . ARG A 1 106 ? 9.929 -5.735 0.699 1.00 96.25 106 ARG A C 1
ATOM 785 O O . ARG A 1 106 ? 9.625 -5.926 -0.475 1.00 96.25 106 ARG A O 1
ATOM 792 N N . SER A 1 107 ? 10.217 -6.713 1.554 1.00 95.81 107 SER A N 1
ATOM 793 C CA . SER A 1 107 ? 10.155 -8.138 1.221 1.00 95.81 107 SER A CA 1
ATOM 794 C C . SER A 1 107 ? 8.737 -8.721 1.265 1.00 95.81 107 SER A C 1
ATOM 796 O O . SER A 1 107 ? 8.516 -9.826 0.770 1.00 95.81 107 SER A O 1
ATOM 798 N N . LEU A 1 108 ? 7.767 -7.999 1.839 1.00 96.00 108 LEU A N 1
ATOM 799 C CA . LEU A 1 108 ? 6.387 -8.464 1.938 1.00 96.00 108 LEU A CA 1
ATOM 800 C C . LEU A 1 108 ? 5.722 -8.510 0.554 1.00 96.00 108 LEU A C 1
ATOM 802 O O . LEU A 1 108 ? 6.020 -7.669 -0.300 1.00 96.00 108 LEU A O 1
ATOM 806 N N . PRO A 1 109 ? 4.749 -9.415 0.340 1.00 96.88 109 PRO A N 1
ATOM 807 C CA . PRO A 1 109 ? 3.843 -9.317 -0.799 1.00 96.88 109 PRO A CA 1
ATOM 808 C C . PRO A 1 109 ? 3.129 -7.961 -0.798 1.00 96.88 109 PRO A C 1
ATOM 810 O O . PRO A 1 109 ? 2.642 -7.520 0.247 1.00 96.88 109 PRO A O 1
ATOM 813 N N . ALA A 1 110 ? 3.016 -7.311 -1.957 1.00 96.38 110 ALA A N 1
ATOM 814 C CA . ALA A 1 110 ? 2.485 -5.950 -2.057 1.00 96.38 110 ALA A CA 1
ATOM 815 C C . ALA A 1 110 ? 1.071 -5.820 -1.470 1.00 96.38 110 ALA A C 1
ATOM 817 O O . ALA A 1 110 ? 0.792 -4.886 -0.725 1.00 96.38 110 ALA A O 1
ATOM 818 N N . GLY A 1 111 ? 0.185 -6.786 -1.747 1.00 95.31 111 GLY A N 1
ATOM 819 C CA . GLY A 1 111 ? -1.185 -6.774 -1.217 1.00 95.31 111 GLY A CA 1
ATOM 820 C C . GLY A 1 111 ? -1.217 -6.829 0.312 1.00 95.31 111 GLY A C 1
ATOM 821 O O . GLY A 1 111 ? -1.929 -6.054 0.947 1.00 95.31 111 GLY A O 1
ATOM 822 N N . ARG A 1 112 ? -0.368 -7.678 0.904 1.00 95.75 112 ARG A N 1
ATOM 823 C CA . ARG A 1 112 ? -0.200 -7.759 2.358 1.00 95.75 112 ARG A CA 1
ATOM 824 C C . ARG A 1 112 ? 0.354 -6.453 2.927 1.00 95.75 112 ARG A C 1
ATOM 826 O O . ARG A 1 112 ? -0.161 -5.977 3.930 1.00 95.75 112 ARG A O 1
ATOM 833 N N . GLY A 1 113 ? 1.352 -5.859 2.274 1.00 97.00 113 GLY A N 1
ATOM 834 C CA . GLY A 1 113 ? 1.919 -4.578 2.695 1.00 97.00 113 GLY A CA 1
ATOM 835 C C . GLY A 1 113 ? 0.895 -3.442 2.699 1.00 97.00 113 GLY A C 1
ATOM 836 O O . GLY A 1 113 ? 0.835 -2.686 3.662 1.00 97.00 113 GLY A O 1
ATOM 837 N N . VAL A 1 114 ? 0.040 -3.350 1.674 1.00 97.31 114 VAL A N 1
ATOM 838 C CA . VAL A 1 114 ? -1.045 -2.354 1.649 1.00 97.31 114 VAL A CA 1
ATOM 839 C C . VAL A 1 114 ? -2.026 -2.595 2.797 1.00 97.31 114 VAL A C 1
ATOM 841 O O . VAL A 1 114 ? -2.358 -1.651 3.503 1.00 97.31 114 VAL A O 1
ATOM 844 N N . MET A 1 115 ? -2.448 -3.839 3.047 1.00 96.12 115 MET A N 1
ATOM 845 C CA . MET A 1 115 ? -3.342 -4.146 4.173 1.00 96.12 115 MET A CA 1
ATOM 846 C C . MET A 1 115 ? -2.732 -3.775 5.531 1.00 96.12 115 MET A C 1
ATOM 848 O O . MET A 1 115 ? -3.392 -3.125 6.337 1.00 96.12 115 MET A O 1
ATOM 852 N N . GLU A 1 116 ? -1.477 -4.155 5.782 1.00 96.94 116 GLU A N 1
ATOM 853 C CA . GLU A 1 116 ? -0.783 -3.822 7.032 1.00 96.94 116 GLU A CA 1
ATOM 854 C C . GLU A 1 116 ? -0.627 -2.305 7.202 1.00 96.94 116 GLU A C 1
ATOM 856 O O . GLU A 1 116 ? -0.863 -1.782 8.291 1.00 96.94 116 GLU A O 1
ATOM 861 N N . MET A 1 117 ? -0.326 -1.580 6.121 1.00 97.81 117 MET A N 1
ATOM 862 C CA . MET A 1 117 ? -0.302 -0.118 6.126 1.00 97.81 117 MET A CA 1
ATOM 863 C C . MET A 1 117 ? -1.663 0.481 6.487 1.00 97.81 117 MET A C 1
ATOM 865 O O . MET A 1 117 ? -1.719 1.390 7.315 1.00 97.81 117 MET A O 1
ATOM 869 N N . LEU A 1 118 ? -2.760 -0.025 5.910 1.00 97.25 118 LEU A N 1
ATOM 870 C CA . LEU A 1 118 ? -4.107 0.462 6.220 1.00 97.25 118 LEU A CA 1
ATOM 871 C C . LEU A 1 118 ? -4.425 0.294 7.711 1.00 97.25 118 LEU A C 1
ATOM 873 O O . LEU A 1 118 ? -4.938 1.216 8.342 1.00 97.25 118 LEU A O 1
ATOM 877 N N . MET A 1 119 ? -4.074 -0.859 8.284 1.00 95.00 119 MET A N 1
ATOM 878 C CA . MET A 1 119 ? -4.290 -1.149 9.702 1.00 95.00 119 MET A CA 1
ATOM 879 C C . MET A 1 119 ? -3.425 -0.283 10.625 1.00 95.00 119 MET A C 1
ATOM 881 O O . MET A 1 119 ? -3.903 0.137 11.674 1.00 95.00 119 MET A O 1
ATOM 885 N N . ASP A 1 120 ? -2.179 0.004 10.245 1.00 96.12 120 ASP A N 1
ATOM 886 C CA . ASP A 1 120 ? -1.257 0.818 11.046 1.00 96.12 120 ASP A CA 1
ATOM 887 C C . ASP A 1 120 ? -1.592 2.317 10.981 1.00 96.12 120 ASP A C 1
ATOM 889 O O . ASP A 1 120 ? -1.635 3.009 11.997 1.00 96.12 120 ASP A O 1
ATOM 893 N N . LYS A 1 121 ? -1.850 2.840 9.777 1.00 96.12 121 LYS A N 1
ATOM 894 C CA . LYS A 1 121 ? -1.984 4.287 9.543 1.00 96.12 121 LYS A CA 1
ATOM 895 C C . LYS A 1 121 ? -3.405 4.811 9.647 1.00 96.12 121 LYS A C 1
ATOM 897 O O . LYS A 1 121 ? -3.580 6.004 9.884 1.00 96.12 121 LYS A O 1
ATOM 902 N N . PHE A 1 122 ? -4.402 3.949 9.476 1.00 95.44 122 PHE A N 1
ATOM 903 C CA . PHE A 1 122 ? -5.803 4.358 9.427 1.00 95.44 122 PHE A CA 1
ATOM 904 C C . PHE A 1 122 ? -6.663 3.681 10.493 1.00 95.44 122 PHE A C 1
ATOM 906 O O . PHE A 1 122 ? -7.881 3.689 10.362 1.00 95.44 122 PHE A O 1
ATOM 913 N N . ALA A 1 123 ? -6.090 3.138 11.569 1.00 94.25 123 ALA A N 1
ATOM 914 C CA . ALA A 1 123 ? -6.885 2.716 12.721 1.00 94.25 123 ALA A CA 1
ATOM 915 C C . ALA A 1 123 ? -7.698 3.897 13.286 1.00 94.25 123 ALA A C 1
ATOM 917 O O . ALA A 1 123 ? -7.169 4.989 13.512 1.00 94.25 123 ALA A O 1
ATOM 918 N N . CYS A 1 124 ? -8.994 3.693 13.524 1.00 91.88 124 CYS A N 1
ATOM 919 C CA . CYS A 1 124 ? -9.825 4.719 14.143 1.00 91.88 124 CYS A CA 1
ATOM 920 C C . CYS A 1 124 ? -9.394 4.982 15.600 1.00 91.88 124 CYS A C 1
ATOM 922 O O . CYS A 1 124 ? -9.038 4.039 16.312 1.00 91.88 124 CYS A O 1
ATOM 924 N N . PRO A 1 125 ? -9.481 6.234 16.089 1.00 86.25 125 PRO A N 1
ATOM 925 C CA . PRO A 1 125 ? -9.207 6.548 17.488 1.00 86.25 125 PRO A CA 1
ATOM 926 C C . PRO A 1 125 ? -10.095 5.735 18.436 1.00 86.25 125 PRO A C 1
ATOM 928 O O . PRO A 1 125 ? -11.288 5.548 18.171 1.00 86.25 125 PRO A O 1
ATOM 931 N N . ALA A 1 126 ? -9.531 5.294 19.564 1.00 75.25 126 ALA A N 1
ATOM 932 C CA . ALA A 1 126 ? -10.332 4.767 20.664 1.00 75.25 126 ALA A CA 1
ATOM 933 C C . ALA A 1 126 ? -11.304 5.861 21.143 1.00 75.25 126 ALA A C 1
ATOM 935 O O . ALA A 1 126 ? -10.902 7.016 21.298 1.00 75.25 126 ALA A O 1
ATOM 936 N N . LYS A 1 127 ? -12.580 5.497 21.308 1.00 53.69 127 LYS A N 1
ATOM 937 C CA . LYS A 1 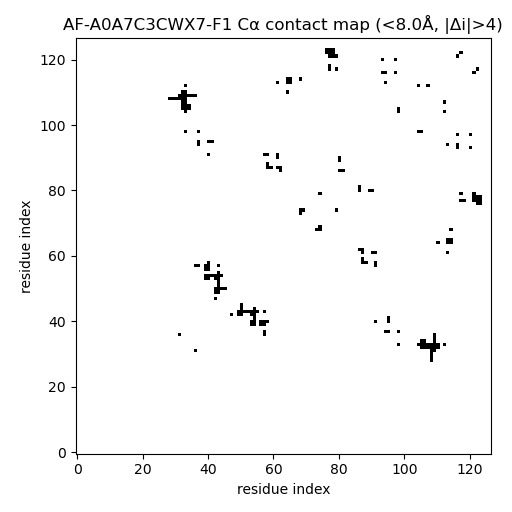127 ? -13.619 6.404 21.814 1.00 53.69 127 LYS A CA 1
ATOM 938 C C . LYS A 1 127 ? -13.411 6.743 23.283 1.00 53.69 127 LYS A C 1
ATOM 940 O O . LYS A 1 127 ? -12.985 5.834 24.030 1.00 53.69 127 LYS A O 1
#

pLDDT: mean 80.64, std 19.14, range [38.94, 98.0]

Solvent-accessible surface area (backbone atoms only — not comparable to full-atom values): 7686 Å² total; per-residue (Å²): 142,86,93,82,78,94,78,89,83,91,76,91,75,84,84,71,83,80,79,77,58,78,68,73,73,68,71,68,73,61,88,57,21,26,46,59,46,47,50,25,47,49,41,28,74,37,99,45,99,58,9,74,56,24,32,48,50,28,33,51,51,54,42,53,50,51,52,48,36,51,75,68,61,66,43,76,65,46,58,70,71,64,100,53,88,60,31,34,61,54,50,51,54,50,46,54,53,54,44,73,76,41,69,75,50,36,78,32,42,29,70,58,42,54,53,53,43,46,59,73,76,22,50,49,79,84,129